Protein AF-A0A7C1P111-F1 (afdb_monomer)

Radius of gyration: 19.38 Å; Cα contacts (8 Å, |Δi|>4): 90; chains: 1; bounding box: 46×33×59 Å

Solvent-accessible surface area (backbone atoms only — not comparable to full-atom values): 9864 Å² total; per-residue (Å²): 128,92,74,82,77,85,83,70,54,71,72,54,52,52,41,37,53,49,29,72,57,46,49,45,49,53,71,52,45,47,59,54,46,32,72,73,55,44,77,60,44,54,59,56,52,53,54,51,48,54,55,49,52,57,51,50,52,56,50,51,54,50,47,69,75,46,85,55,101,69,53,70,24,53,57,42,36,68,76,37,74,92,43,62,67,58,13,50,50,46,38,50,52,51,50,52,49,50,53,54,48,53,51,51,38,29,48,41,49,13,58,50,50,25,69,75,70,68,50,87,53,42,67,60,47,18,51,50,49,51,54,50,54,51,55,48,54,73,73,35,64,69,60,49,53,53,51,46,36,52,52,24,53,52,51,54,52,52,50,52,49,52,53,52,48,60,73,72,46,81,81,70,80,72,97,114

pLDDT: mean 85.66, std 9.76, range [42.03, 97.0]

Structure (mmCIF, N/CA/C/O backbone):
data_AF-A0A7C1P111-F1
#
_entry.id   AF-A0A7C1P111-F1
#
loop_
_atom_site.group_PDB
_atom_site.id
_atom_site.type_symbol
_atom_site.label_atom_id
_atom_site.label_alt_id
_atom_site.label_comp_id
_atom_site.label_asym_id
_atom_site.label_entity_id
_atom_site.label_seq_id
_atom_site.pdbx_PDB_ins_code
_atom_site.Cartn_x
_atom_site.Cartn_y
_atom_site.Cartn_z
_atom_site.occupancy
_atom_site.B_iso_or_equiv
_atom_site.auth_seq_id
_atom_site.auth_comp_id
_atom_site.auth_asym_id
_atom_site.auth_atom_id
_atom_site.pdbx_PDB_model_num
ATOM 1 N N . MET A 1 1 ? -10.380 15.565 28.249 1.00 42.03 1 MET A N 1
ATOM 2 C CA . MET A 1 1 ? -9.575 14.633 27.427 1.00 42.03 1 MET A CA 1
ATOM 3 C C . MET A 1 1 ? -9.092 15.420 26.221 1.00 42.03 1 MET A C 1
ATOM 5 O O . MET A 1 1 ? -9.888 16.218 25.744 1.00 42.03 1 MET A O 1
ATOM 9 N N . PRO A 1 2 ? -7.831 15.305 25.778 1.00 47.84 2 PRO A N 1
ATOM 10 C CA . PRO A 1 2 ? -7.393 16.002 24.572 1.00 47.84 2 PRO A CA 1
ATOM 11 C C . PRO A 1 2 ? -8.247 15.530 23.387 1.00 47.84 2 PRO A C 1
ATOM 13 O O . PRO A 1 2 ? -8.240 14.349 23.047 1.00 47.84 2 PRO A O 1
ATOM 16 N N . GLU A 1 3 ? -9.036 16.434 22.812 1.00 57.81 3 GLU A N 1
ATOM 17 C CA . GLU A 1 3 ? -9.800 16.173 21.593 1.00 57.81 3 GLU A CA 1
ATOM 18 C C . GLU A 1 3 ? -8.853 16.237 20.393 1.00 57.81 3 GLU A C 1
ATOM 20 O O . GLU A 1 3 ? -8.041 17.160 20.276 1.00 57.81 3 GLU A O 1
ATOM 25 N N . LEU A 1 4 ? -8.931 15.245 19.500 1.00 64.25 4 LEU A N 1
ATOM 26 C CA . LEU A 1 4 ? -8.194 15.299 18.242 1.00 64.25 4 LEU A CA 1
ATOM 27 C C . LEU A 1 4 ? -8.711 16.490 17.433 1.00 64.25 4 LEU A C 1
ATOM 29 O O . LEU A 1 4 ? -9.892 16.552 17.087 1.00 64.25 4 LEU A O 1
ATOM 33 N N . LYS A 1 5 ? -7.815 17.417 17.086 1.00 63.59 5 LYS A N 1
ATOM 34 C CA . LYS A 1 5 ? -8.151 18.481 16.141 1.00 63.59 5 LYS A CA 1
ATOM 35 C C . LYS A 1 5 ? -8.489 17.863 14.789 1.00 63.59 5 LYS A C 1
ATOM 37 O O . LYS A 1 5 ? -7.751 17.026 14.266 1.00 63.59 5 LYS A O 1
ATOM 42 N N . ARG A 1 6 ? -9.610 18.294 14.212 1.00 67.44 6 ARG A N 1
ATOM 43 C CA . ARG A 1 6 ? -10.059 17.863 12.886 1.00 67.44 6 ARG A CA 1
ATOM 44 C C . ARG A 1 6 ? -9.241 18.586 11.811 1.00 67.44 6 ARG A C 1
ATOM 46 O O . ARG A 1 6 ? -9.692 19.561 11.226 1.00 67.44 6 ARG A O 1
ATOM 53 N N . GLU A 1 7 ? -8.013 18.125 11.601 1.00 69.19 7 GLU A N 1
ATOM 54 C CA . GLU A 1 7 ? -7.050 18.741 10.674 1.00 69.19 7 GLU A CA 1
ATOM 55 C C . GLU A 1 7 ? -7.212 18.250 9.221 1.00 69.19 7 GLU A C 1
ATOM 57 O O . GLU A 1 7 ? -6.719 18.888 8.296 1.00 69.19 7 GLU A O 1
ATOM 62 N N . LEU A 1 8 ? -7.921 17.133 9.002 1.00 70.94 8 LEU A N 1
ATOM 63 C CA . LEU A 1 8 ? -8.127 16.514 7.688 1.00 70.94 8 LEU A CA 1
ATOM 64 C C . LEU A 1 8 ? -9.600 16.599 7.265 1.00 70.94 8 LEU A C 1
ATOM 66 O O . LEU A 1 8 ? -10.488 16.072 7.936 1.00 70.94 8 LEU A O 1
ATOM 70 N N . GLY A 1 9 ? -9.860 17.274 6.143 1.00 82.25 9 GLY A N 1
ATOM 71 C CA . GLY A 1 9 ? -11.172 17.293 5.490 1.00 82.25 9 GLY A CA 1
ATOM 72 C C . GLY A 1 9 ? -11.422 16.044 4.636 1.00 82.25 9 GLY A C 1
ATOM 73 O O . GLY A 1 9 ? -10.493 15.296 4.337 1.00 82.25 9 GLY A O 1
ATOM 74 N N . LEU A 1 10 ? -12.669 15.852 4.187 1.00 84.81 10 LEU A N 1
ATOM 75 C CA . LEU A 1 10 ? -13.073 14.695 3.373 1.00 84.81 10 LEU A CA 1
ATOM 76 C C . LEU A 1 10 ? -12.201 14.527 2.121 1.00 84.81 10 LEU A C 1
ATOM 78 O O . LEU A 1 10 ? -11.678 13.446 1.897 1.00 84.81 10 LEU A O 1
ATOM 82 N N . GLY A 1 11 ? -11.989 15.604 1.357 1.00 82.50 11 GLY A N 1
ATOM 83 C CA . GLY A 1 11 ? -11.187 15.558 0.129 1.00 82.50 11 GLY A CA 1
ATOM 84 C C . GLY A 1 11 ? -9.735 15.123 0.362 1.00 82.50 11 GLY A C 1
ATOM 85 O O . GLY A 1 11 ? -9.193 14.330 -0.405 1.00 82.50 11 GLY A O 1
ATOM 86 N N . TYR A 1 12 ? -9.120 15.585 1.456 1.00 79.00 12 TYR A N 1
ATOM 87 C CA . TYR A 1 12 ? -7.774 15.153 1.841 1.00 79.00 12 TYR A CA 1
ATOM 88 C C . TYR A 1 12 ? -7.752 13.678 2.236 1.00 79.00 12 TYR A C 1
ATOM 90 O O . TYR A 1 12 ? -6.869 12.950 1.799 1.00 79.00 12 TYR A O 1
ATOM 98 N N . ALA A 1 13 ? -8.733 13.227 3.020 1.00 81.12 13 ALA A N 1
ATOM 99 C CA . ALA A 1 13 ? -8.832 11.832 3.431 1.00 81.12 13 ALA A CA 1
ATOM 100 C C . ALA A 1 13 ? -9.065 10.892 2.236 1.00 81.12 13 ALA A C 1
ATOM 102 O O . ALA A 1 13 ? -8.452 9.828 2.167 1.00 81.12 13 ALA A O 1
ATOM 103 N N . THR A 1 14 ? -9.895 11.293 1.267 1.00 86.44 14 THR A N 1
ATOM 104 C CA . THR A 1 14 ? -10.140 10.503 0.053 1.00 86.44 14 THR A CA 1
ATOM 105 C C . THR A 1 14 ? -8.914 10.446 -0.843 1.00 86.44 14 THR A C 1
ATOM 107 O O . THR A 1 14 ? -8.555 9.362 -1.289 1.00 86.44 14 THR A O 1
ATOM 110 N N . LEU A 1 15 ? -8.239 11.580 -1.075 1.00 83.25 15 LEU A N 1
ATOM 111 C CA . LEU A 1 15 ? -6.998 11.600 -1.855 1.00 83.25 15 LEU A CA 1
ATOM 112 C C . LEU A 1 15 ? -5.940 10.737 -1.175 1.00 83.25 15 LEU A C 1
ATOM 114 O O . LEU A 1 15 ? -5.398 9.839 -1.798 1.00 83.25 15 LEU A O 1
ATOM 118 N N . PHE A 1 16 ? -5.727 10.917 0.123 1.00 81.31 16 PHE A N 1
ATOM 119 C CA . PHE A 1 16 ? -4.796 10.089 0.881 1.00 81.31 16 PHE A CA 1
ATOM 120 C C . PHE A 1 16 ? -5.093 8.584 0.750 1.00 81.31 16 PHE A C 1
ATOM 122 O O . PHE A 1 16 ? -4.184 7.793 0.503 1.00 81.31 16 PHE A O 1
ATOM 129 N N . GLY A 1 17 ? -6.366 8.186 0.850 1.00 84.44 17 GLY A N 1
ATOM 130 C CA . GLY A 1 17 ? -6.785 6.797 0.648 1.00 84.44 17 GLY A CA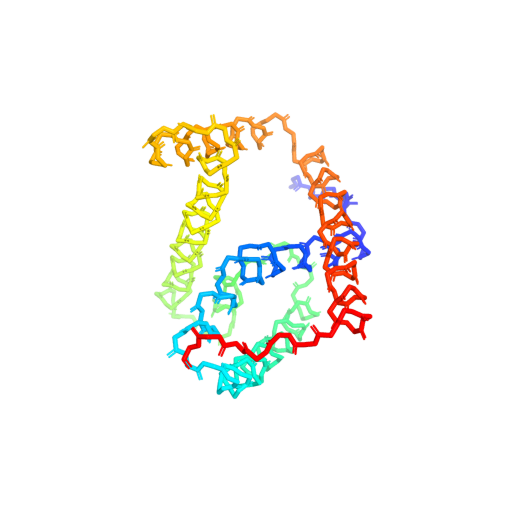 1
ATOM 131 C C . GLY A 1 17 ? -6.502 6.272 -0.764 1.00 84.44 17 GLY A C 1
ATOM 132 O O . GLY A 1 17 ? -6.041 5.143 -0.911 1.00 84.44 17 GLY A O 1
ATOM 133 N N . VAL A 1 18 ? -6.723 7.090 -1.797 1.00 87.94 18 VAL A N 1
ATOM 134 C CA . VAL A 1 18 ? -6.416 6.730 -3.191 1.00 87.94 18 VAL A CA 1
ATOM 135 C C . VAL A 1 18 ? -4.913 6.514 -3.384 1.00 87.94 18 VAL A C 1
ATOM 137 O O . VAL A 1 18 ? -4.530 5.498 -3.960 1.00 87.94 18 VAL A O 1
ATOM 140 N N . GLY A 1 19 ? -4.060 7.396 -2.857 1.00 84.81 19 GLY A N 1
ATOM 141 C CA . GLY A 1 19 ? -2.601 7.261 -2.978 1.00 84.81 19 GLY A CA 1
ATOM 142 C C . GLY A 1 19 ? -2.064 5.995 -2.322 1.00 84.81 19 GLY A C 1
ATOM 143 O O . GLY A 1 19 ? -1.259 5.276 -2.911 1.00 84.81 19 GLY A O 1
ATOM 144 N N . LEU A 1 20 ? -2.594 5.643 -1.144 1.00 81.62 20 LEU A N 1
ATOM 145 C CA . LEU A 1 20 ? -2.247 4.390 -0.466 1.00 81.62 20 LEU A CA 1
ATOM 146 C C . LEU A 1 20 ? -2.533 3.145 -1.323 1.00 81.62 20 LEU A C 1
ATOM 148 O O . LEU A 1 20 ? -1.788 2.168 -1.238 1.00 81.62 20 LEU A O 1
ATOM 152 N N . ILE A 1 21 ? -3.594 3.168 -2.136 1.00 86.81 21 ILE A N 1
ATOM 153 C CA . ILE A 1 21 ? -3.975 2.050 -3.011 1.00 86.81 21 ILE A CA 1
ATOM 154 C C . ILE A 1 21 ? -3.165 2.069 -4.314 1.00 86.81 21 ILE A C 1
ATOM 156 O O . ILE A 1 21 ? -2.718 1.015 -4.772 1.00 86.81 21 ILE A O 1
ATOM 160 N N . LEU A 1 22 ? -2.969 3.248 -4.913 1.00 85.94 22 LEU A N 1
ATOM 161 C CA . LEU A 1 22 ? -2.288 3.386 -6.200 1.00 85.94 22 LEU A CA 1
ATOM 162 C C . LEU A 1 22 ? -0.806 3.019 -6.122 1.00 85.94 22 LEU A C 1
ATOM 164 O O . LEU A 1 22 ? -0.348 2.285 -6.997 1.00 85.94 22 LEU A O 1
ATOM 168 N N . GLY A 1 23 ? -0.094 3.480 -5.086 1.00 79.50 23 GLY A N 1
ATOM 169 C CA . GLY A 1 23 ? 1.369 3.467 -4.975 1.00 79.50 23 GLY A CA 1
ATOM 170 C C . GLY A 1 23 ? 2.061 2.167 -5.412 1.00 79.50 23 GLY A C 1
ATOM 171 O O . GLY A 1 23 ? 2.320 1.931 -6.590 1.00 79.50 23 GLY A O 1
ATOM 172 N N . ALA A 1 24 ? 2.431 1.296 -4.472 1.00 75.31 24 ALA A N 1
ATOM 173 C CA . ALA A 1 24 ? 3.159 0.074 -4.836 1.00 75.31 24 ALA A CA 1
ATOM 174 C C . ALA A 1 24 ? 2.306 -0.901 -5.674 1.00 75.31 24 ALA A C 1
ATOM 176 O O . ALA A 1 24 ? 2.845 -1.631 -6.504 1.00 75.31 24 ALA A O 1
ATOM 177 N N . GLY A 1 25 ? 0.984 -0.909 -5.480 1.00 80.94 25 GLY A N 1
ATOM 178 C CA . GLY A 1 25 ? 0.079 -1.846 -6.145 1.00 80.94 25 GLY A CA 1
ATOM 179 C C . GLY A 1 25 ? 0.097 -1.711 -7.666 1.00 80.94 25 GLY A C 1
ATOM 180 O O . GLY A 1 25 ? 0.455 -2.656 -8.370 1.00 80.94 25 GLY A O 1
ATOM 181 N N . VAL A 1 26 ? -0.249 -0.533 -8.185 1.00 87.19 26 VAL A N 1
ATOM 182 C CA . VAL A 1 26 ? -0.368 -0.327 -9.635 1.00 87.19 26 VAL A CA 1
ATOM 183 C C . VAL A 1 26 ? 1.007 -0.264 -10.288 1.00 87.19 26 VAL A C 1
ATOM 185 O O . VAL A 1 26 ? 1.245 -0.947 -11.283 1.00 87.19 26 VAL A O 1
ATOM 188 N N . TYR A 1 27 ? 1.933 0.501 -9.710 1.00 85.50 27 TYR A N 1
ATOM 189 C CA . TYR A 1 27 ? 3.229 0.730 -10.342 1.00 85.50 27 TYR A CA 1
ATOM 190 C C . TYR A 1 27 ? 4.127 -0.510 -10.309 1.00 85.50 27 TYR A C 1
ATOM 192 O O . TYR A 1 27 ? 4.724 -0.852 -11.327 1.00 85.50 27 TYR A O 1
ATOM 200 N N . VAL A 1 28 ? 4.198 -1.230 -9.183 1.00 85.56 28 VAL A N 1
ATOM 201 C CA . VAL A 1 28 ? 5.152 -2.342 -9.023 1.00 85.56 28 VAL A CA 1
ATOM 202 C C . VAL A 1 28 ? 4.532 -3.692 -9.380 1.00 85.56 28 VAL A C 1
ATOM 204 O O . VAL A 1 28 ? 5.190 -4.503 -10.037 1.00 85.56 28 VAL A O 1
ATOM 207 N N . LEU A 1 29 ? 3.307 -3.978 -8.922 1.00 86.19 29 LEU A N 1
ATOM 208 C CA . LEU A 1 29 ? 2.752 -5.335 -8.990 1.00 86.19 29 LEU A CA 1
ATOM 209 C C . LEU A 1 29 ? 2.040 -5.625 -10.312 1.00 86.19 29 LEU A C 1
ATOM 211 O O . LEU A 1 29 ? 2.255 -6.707 -10.857 1.00 86.19 29 LEU A O 1
ATOM 215 N N . ILE A 1 30 ? 1.236 -4.697 -10.848 1.00 88.69 30 ILE A N 1
ATOM 216 C CA . ILE A 1 30 ? 0.422 -4.975 -12.048 1.00 88.69 30 ILE A CA 1
ATOM 217 C C . ILE A 1 30 ? 1.298 -5.356 -13.242 1.00 88.69 30 ILE A C 1
ATOM 219 O O . ILE A 1 30 ? 1.044 -6.376 -13.876 1.00 88.69 30 ILE A O 1
ATOM 223 N N . GLY A 1 31 ? 2.372 -4.606 -13.508 1.00 85.50 31 GLY A N 1
ATOM 224 C CA . GLY A 1 31 ? 3.278 -4.916 -14.619 1.00 85.50 31 GLY A CA 1
ATOM 225 C C . GLY A 1 31 ? 3.969 -6.278 -14.474 1.00 85.50 31 GLY A C 1
ATOM 226 O O . GLY A 1 31 ? 4.102 -7.012 -15.450 1.00 85.50 31 GLY A O 1
ATOM 227 N N . ARG A 1 32 ? 4.368 -6.659 -13.251 1.00 86.69 32 ARG A N 1
ATOM 228 C CA . ARG A 1 32 ? 4.983 -7.975 -12.996 1.00 86.69 32 ARG A CA 1
ATOM 229 C C . ARG A 1 32 ? 3.976 -9.109 -13.154 1.00 86.69 32 ARG A C 1
ATOM 231 O O . ARG A 1 32 ? 4.312 -10.118 -13.759 1.00 86.69 32 ARG A O 1
ATOM 238 N N . ALA A 1 33 ? 2.758 -8.934 -12.645 1.00 88.69 33 ALA A N 1
ATOM 239 C CA . ALA A 1 33 ? 1.689 -9.911 -12.808 1.00 88.69 33 ALA A CA 1
ATOM 240 C C . ALA A 1 33 ? 1.317 -10.085 -14.289 1.00 88.69 33 ALA A C 1
ATOM 242 O O . ALA A 1 33 ? 1.162 -11.214 -14.751 1.00 88.69 33 ALA A O 1
ATOM 243 N N . ALA A 1 34 ? 1.237 -8.983 -15.045 1.00 88.94 34 ALA A N 1
ATOM 244 C CA . ALA A 1 34 ? 0.917 -9.012 -16.471 1.00 88.94 34 ALA A CA 1
ATOM 245 C C . ALA A 1 34 ? 2.010 -9.725 -17.273 1.00 88.94 34 ALA A C 1
ATOM 247 O O . ALA A 1 34 ? 1.701 -10.505 -18.161 1.00 88.94 34 ALA A O 1
ATOM 248 N N . GLY A 1 35 ? 3.283 -9.556 -16.905 1.00 87.38 35 GLY A N 1
ATOM 249 C CA . GLY A 1 35 ? 4.374 -10.327 -17.507 1.00 87.38 35 GLY A CA 1
ATOM 250 C C . GLY A 1 35 ? 4.335 -11.832 -17.202 1.00 87.38 35 GLY A C 1
ATOM 251 O O . GLY A 1 35 ? 4.967 -12.600 -17.913 1.00 87.38 35 GLY A O 1
ATOM 252 N N . MET A 1 36 ? 3.622 -12.267 -16.155 1.00 89.19 36 MET A N 1
ATOM 253 C CA . MET A 1 36 ? 3.514 -13.687 -15.789 1.00 89.19 36 MET A CA 1
ATOM 254 C C . MET A 1 36 ? 2.298 -14.384 -16.403 1.00 89.19 36 MET A C 1
ATOM 256 O O . MET A 1 36 ? 2.371 -15.575 -16.691 1.00 89.19 36 MET A O 1
ATOM 260 N N . VAL A 1 37 ? 1.165 -13.685 -16.528 1.00 89.50 37 VAL A N 1
ATOM 261 C CA . VAL A 1 37 ? -0.130 -14.296 -16.901 1.00 89.50 37 VAL A CA 1
ATOM 262 C C . VAL A 1 37 ? -0.840 -13.537 -18.036 1.00 89.50 37 VAL A C 1
ATOM 264 O O . VAL A 1 37 ? -1.974 -13.860 -18.388 1.00 89.50 37 VAL A O 1
ATOM 267 N N . GLY A 1 38 ? -0.199 -12.516 -18.608 1.00 88.31 38 GLY A N 1
ATOM 268 C CA . GLY A 1 38 ? -0.764 -11.679 -19.665 1.00 88.31 38 GLY A CA 1
ATOM 269 C C . GLY A 1 38 ? -2.058 -10.986 -19.233 1.00 88.31 38 GLY A C 1
ATOM 270 O O . GLY A 1 38 ? -2.201 -10.513 -18.101 1.00 88.31 38 GLY A O 1
ATOM 271 N N . ASP A 1 39 ? -3.035 -10.978 -20.135 1.00 88.12 39 ASP A N 1
ATOM 272 C CA . ASP A 1 39 ? -4.327 -10.311 -19.942 1.00 88.12 39 ASP A CA 1
ATOM 273 C C . ASP A 1 39 ? -5.201 -10.948 -18.848 1.00 88.12 39 ASP A C 1
ATOM 275 O O . ASP A 1 39 ? -6.122 -10.310 -18.331 1.00 88.12 39 ASP A O 1
ATOM 279 N N . ALA A 1 40 ? -4.901 -12.181 -18.422 1.00 90.62 40 ALA A N 1
ATOM 280 C CA . ALA A 1 40 ? -5.659 -12.856 -17.368 1.00 90.62 40 ALA A CA 1
ATOM 281 C C . ALA A 1 40 ? -5.558 -12.147 -16.001 1.00 90.62 40 ALA A C 1
ATOM 283 O O . ALA A 1 40 ? -6.390 -12.377 -15.120 1.00 90.62 40 ALA A O 1
ATOM 284 N N . VAL A 1 41 ? -4.592 -11.237 -15.822 1.00 91.81 41 VAL A N 1
ATOM 285 C CA . VAL A 1 41 ? -4.471 -10.393 -14.621 1.00 91.81 41 VAL A CA 1
ATOM 286 C C . VAL A 1 41 ? -5.748 -9.608 -14.333 1.00 91.81 41 VAL A C 1
ATOM 288 O O . VAL A 1 41 ? -6.107 -9.442 -13.165 1.00 91.81 41 VAL A O 1
ATOM 291 N N . TRP A 1 42 ? -6.483 -9.187 -15.365 1.00 91.12 42 TRP A N 1
ATOM 292 C CA . TRP A 1 42 ? -7.725 -8.434 -15.190 1.00 91.12 42 TRP A CA 1
ATOM 293 C C . TRP A 1 42 ? -8.802 -9.219 -14.441 1.00 91.12 42 TRP A C 1
ATOM 295 O O . TRP A 1 42 ? -9.557 -8.622 -13.675 1.00 91.12 42 TRP A O 1
ATOM 305 N N . ALA A 1 43 ? -8.832 -10.549 -14.568 1.00 93.62 43 ALA A N 1
ATOM 306 C CA . ALA A 1 43 ? -9.743 -11.383 -13.787 1.00 93.62 43 ALA A CA 1
ATOM 307 C C . ALA A 1 43 ? -9.419 -11.308 -12.285 1.00 93.62 43 ALA A C 1
ATOM 309 O O . ALA A 1 43 ? -10.320 -11.148 -11.459 1.00 93.62 43 ALA A O 1
ATOM 310 N N . SER A 1 44 ? -8.130 -11.341 -11.925 1.00 92.31 44 SER A N 1
ATOM 311 C CA . SER A 1 44 ? -7.694 -11.180 -10.533 1.00 92.31 44 SER A CA 1
ATOM 312 C C . SER A 1 44 ? -7.979 -9.776 -10.001 1.00 92.31 44 SER A C 1
ATOM 314 O O . SER A 1 44 ? -8.339 -9.644 -8.832 1.00 92.31 44 SER A O 1
ATOM 316 N N . VAL A 1 45 ? -7.818 -8.739 -10.830 1.00 91.62 45 VAL A N 1
ATOM 317 C CA . VAL A 1 45 ? -8.115 -7.344 -10.460 1.00 91.62 45 VAL A CA 1
ATOM 318 C C . VAL A 1 45 ? -9.616 -7.143 -10.242 1.00 91.62 45 VAL A C 1
ATOM 320 O O . VAL A 1 45 ? -10.017 -6.518 -9.264 1.00 91.62 45 VAL A O 1
ATOM 323 N N . ALA A 1 46 ? -10.463 -7.705 -11.106 1.00 95.12 46 ALA A N 1
ATOM 324 C CA . ALA A 1 46 ? -11.913 -7.627 -10.948 1.00 95.12 46 ALA A CA 1
ATOM 325 C C . ALA A 1 46 ? -12.378 -8.335 -9.665 1.00 95.12 46 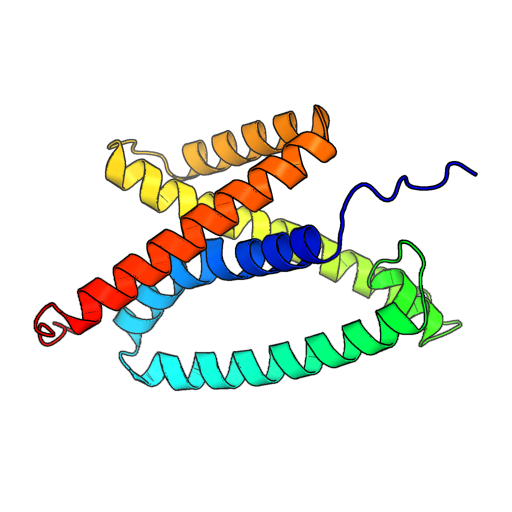ALA A C 1
ATOM 327 O O . ALA A 1 46 ? -13.171 -7.788 -8.896 1.00 95.12 46 ALA A O 1
ATOM 328 N N . PHE A 1 47 ? -11.842 -9.530 -9.399 1.00 95.69 47 PHE A N 1
ATOM 329 C CA . PHE A 1 47 ? -12.176 -10.291 -8.199 1.00 95.69 47 PHE A CA 1
ATOM 330 C C . PHE A 1 47 ? -11.700 -9.599 -6.913 1.00 95.69 47 PHE A C 1
ATOM 332 O O . PHE A 1 47 ? -12.465 -9.488 -5.953 1.00 95.69 47 PHE A O 1
ATOM 339 N N . SER A 1 48 ? -10.471 -9.072 -6.891 1.00 93.50 48 SER A N 1
ATOM 340 C CA . SER A 1 48 ? -9.970 -8.316 -5.737 1.00 93.50 48 SER A CA 1
ATOM 341 C C . SER A 1 48 ? -10.751 -7.016 -5.525 1.00 93.50 48 SER A C 1
ATOM 343 O O . SER A 1 48 ? -11.050 -6.668 -4.383 1.00 93.50 48 SER A O 1
ATOM 345 N N . GLY A 1 49 ? -11.166 -6.350 -6.608 1.00 94.06 49 GLY A N 1
ATOM 346 C CA . GLY A 1 49 ? -12.038 -5.179 -6.572 1.00 94.06 49 GLY A CA 1
ATOM 347 C C . GLY A 1 49 ? -13.386 -5.464 -5.910 1.00 94.06 49 GLY A C 1
ATOM 348 O O . GLY A 1 49 ? -13.823 -4.691 -5.060 1.00 94.06 49 GLY A O 1
ATOM 349 N N . LEU A 1 50 ? -14.015 -6.604 -6.213 1.00 97.00 50 LEU A N 1
ATOM 350 C CA . LEU A 1 50 ? -15.279 -7.005 -5.586 1.00 97.00 50 LEU A CA 1
ATOM 351 C C . LEU A 1 50 ? -15.140 -7.183 -4.064 1.00 97.00 50 LEU A C 1
ATOM 353 O O . LEU A 1 50 ? -15.976 -6.701 -3.292 1.00 97.00 50 LEU A O 1
ATOM 357 N N . ILE A 1 51 ? -14.064 -7.842 -3.625 1.00 96.88 51 ILE A N 1
ATOM 358 C CA . ILE A 1 51 ? -13.758 -8.030 -2.199 1.00 96.88 51 ILE A CA 1
ATOM 359 C C . ILE A 1 51 ? -13.489 -6.675 -1.530 1.00 96.88 51 ILE A C 1
ATOM 361 O O . ILE A 1 51 ? -13.999 -6.407 -0.437 1.00 96.88 51 ILE A O 1
ATOM 365 N N . ALA A 1 52 ? -12.722 -5.805 -2.190 1.00 94.44 52 ALA A N 1
ATOM 366 C CA . ALA A 1 52 ? -12.381 -4.481 -1.683 1.00 94.44 52 ALA A CA 1
ATOM 367 C C . ALA A 1 52 ? -13.619 -3.587 -1.525 1.00 94.44 52 ALA A C 1
ATOM 369 O O . ALA A 1 52 ? -13.780 -2.967 -0.478 1.00 94.44 52 ALA A O 1
ATOM 370 N N . VAL A 1 53 ? -14.523 -3.565 -2.509 1.00 95.62 53 VAL A N 1
ATOM 371 C CA . VAL A 1 53 ? -15.779 -2.796 -2.450 1.00 95.62 53 VAL A CA 1
ATOM 372 C C . VAL A 1 53 ? -16.681 -3.301 -1.327 1.00 95.62 53 VAL A C 1
ATOM 374 O O . VAL A 1 53 ? -17.193 -2.501 -0.546 1.00 95.62 53 VAL A O 1
ATOM 377 N N . SER A 1 54 ? -16.824 -4.621 -1.193 1.00 96.38 54 SER A N 1
ATOM 378 C CA . SER A 1 54 ? -17.608 -5.223 -0.104 1.00 96.38 54 SER A CA 1
ATOM 379 C C . SER A 1 54 ? -17.053 -4.815 1.265 1.00 96.38 54 SER A C 1
ATOM 381 O O . SER A 1 54 ? -17.798 -4.402 2.151 1.00 96.38 54 SER A O 1
ATOM 383 N N . THR A 1 55 ? -15.725 -4.841 1.406 1.00 93.31 55 THR A N 1
ATOM 384 C CA . THR A 1 55 ? -15.025 -4.403 2.621 1.00 93.31 55 THR A CA 1
ATOM 385 C C . THR A 1 55 ? -15.230 -2.905 2.871 1.00 93.31 55 THR A C 1
ATOM 387 O O . THR A 1 55 ? -15.537 -2.503 3.992 1.00 93.31 55 THR A O 1
ATOM 390 N N . ALA A 1 56 ? -15.114 -2.072 1.834 1.00 92.62 56 ALA A N 1
ATOM 391 C CA . ALA A 1 56 ? -15.282 -0.625 1.926 1.00 92.62 56 ALA A CA 1
ATOM 392 C C . ALA A 1 56 ? -16.686 -0.234 2.407 1.00 92.62 56 ALA A C 1
ATOM 394 O O . ALA A 1 56 ? -16.799 0.635 3.270 1.00 92.62 56 ALA A O 1
ATOM 395 N N . PHE A 1 57 ? -17.740 -0.899 1.921 1.00 95.12 57 PHE A N 1
ATOM 396 C CA . PHE A 1 57 ? -19.104 -0.658 2.400 1.00 95.12 57 PHE A CA 1
ATOM 397 C C . PHE A 1 57 ? -19.284 -1.041 3.870 1.00 95.12 57 PHE A C 1
ATOM 399 O O . PHE A 1 57 ? -19.823 -0.240 4.633 1.00 95.12 57 PHE A O 1
ATOM 406 N N . SER A 1 58 ? -18.757 -2.191 4.307 1.00 92.38 58 SER A N 1
ATOM 407 C CA . SER A 1 58 ? -18.800 -2.568 5.728 1.00 92.38 58 SER A CA 1
ATOM 408 C C . SER A 1 58 ? -18.094 -1.541 6.621 1.00 92.38 58 SER A C 1
ATOM 410 O O . SER A 1 58 ? -18.610 -1.173 7.676 1.00 92.38 58 SER A O 1
ATOM 412 N N . PHE A 1 59 ? -16.930 -1.032 6.200 1.00 89.50 59 PHE A N 1
ATOM 413 C CA . PHE A 1 59 ? -16.231 0.023 6.938 1.00 89.50 59 PHE A CA 1
ATOM 414 C C . PHE A 1 59 ? -16.963 1.369 6.893 1.00 89.50 59 PHE A C 1
ATOM 416 O O . PHE A 1 59 ? -16.923 2.095 7.884 1.00 89.50 59 PHE A O 1
ATOM 423 N N . ALA A 1 60 ? -17.640 1.705 5.792 1.00 90.50 60 ALA A N 1
ATOM 424 C CA . ALA A 1 60 ? -18.416 2.937 5.676 1.00 90.50 60 ALA A CA 1
ATOM 425 C C . ALA A 1 60 ? -19.604 2.960 6.653 1.00 90.50 60 ALA A C 1
ATOM 427 O O . ALA A 1 60 ? -19.806 3.962 7.340 1.00 90.50 60 ALA A O 1
ATOM 428 N N . GLU A 1 61 ? -20.341 1.852 6.777 1.00 91.62 61 GLU A N 1
ATOM 429 C CA . GLU A 1 61 ? -21.429 1.720 7.758 1.00 91.62 61 GLU A CA 1
ATOM 430 C C . GLU A 1 61 ? -20.905 1.818 9.197 1.00 91.62 61 GLU A C 1
ATOM 432 O O . GLU A 1 61 ? -21.419 2.603 9.997 1.00 91.62 61 GLU A O 1
ATOM 437 N N . LEU A 1 62 ? -19.823 1.096 9.514 1.00 89.00 62 LEU A N 1
ATOM 438 C CA . LEU A 1 62 ? -19.188 1.135 10.837 1.00 89.00 62 LEU A CA 1
ATOM 439 C C . LEU A 1 62 ? -18.664 2.533 11.192 1.00 89.00 62 LEU A C 1
ATOM 441 O O . LEU A 1 62 ? -18.831 2.984 12.326 1.00 89.00 62 LEU A O 1
ATOM 445 N N . ALA A 1 63 ? -18.055 3.240 10.239 1.00 86.00 63 ALA A N 1
ATOM 446 C CA . ALA A 1 63 ? -17.578 4.606 10.443 1.00 86.00 63 ALA A CA 1
ATOM 447 C C . ALA A 1 63 ? -18.733 5.593 10.683 1.00 86.00 63 ALA A C 1
ATOM 449 O O . ALA A 1 63 ? -18.581 6.521 11.478 1.00 86.00 63 ALA A O 1
ATOM 450 N N . GLY A 1 64 ? -19.889 5.373 10.046 1.00 85.81 64 GLY A N 1
ATOM 451 C CA . GLY A 1 64 ? -21.113 6.137 10.298 1.00 85.81 64 GLY A CA 1
ATOM 452 C C . GLY A 1 64 ? -21.723 5.862 11.677 1.00 85.81 64 GLY A C 1
ATOM 453 O O . GLY A 1 64 ? -22.192 6.790 12.334 1.00 85.81 64 GLY A O 1
ATOM 454 N N . MET A 1 65 ? -21.677 4.610 12.144 1.00 88.44 65 MET A N 1
ATOM 455 C CA . MET A 1 65 ? -22.180 4.213 13.467 1.00 88.44 65 MET A CA 1
ATOM 456 C C . MET A 1 65 ? -21.280 4.670 14.623 1.00 88.44 65 MET A C 1
ATOM 458 O O . MET A 1 65 ? -21.774 4.984 15.706 1.00 88.44 65 MET A O 1
ATOM 462 N N . PHE A 1 66 ? -19.963 4.711 14.410 1.00 84.81 66 PHE A N 1
ATOM 463 C CA . PHE A 1 66 ? -18.969 4.995 15.446 1.00 84.81 66 PHE A CA 1
ATOM 464 C C . PHE A 1 66 ? -18.115 6.225 15.078 1.00 84.81 66 PHE A C 1
ATOM 466 O O . PHE A 1 66 ? -16.956 6.067 14.680 1.00 84.81 66 PHE A O 1
ATOM 473 N N . PRO A 1 67 ? -18.637 7.459 15.256 1.00 73.50 67 PRO A N 1
ATOM 474 C CA . PRO A 1 67 ? -18.042 8.707 14.759 1.00 73.50 67 PRO A CA 1
ATOM 475 C C . PRO A 1 67 ? -16.904 9.245 15.649 1.00 73.50 67 PRO A C 1
ATOM 477 O O . PRO A 1 67 ? -16.752 10.451 15.844 1.00 73.50 67 PRO A O 1
ATOM 480 N N . TYR A 1 68 ? -16.097 8.352 16.214 1.00 72.69 68 TYR A N 1
ATOM 481 C CA . TYR A 1 68 ? -14.925 8.684 17.021 1.00 72.69 68 TYR A CA 1
ATOM 482 C C . TYR A 1 68 ? -13.683 8.063 16.388 1.00 72.69 68 TYR A C 1
ATOM 484 O O . TYR A 1 68 ? -13.787 7.084 15.653 1.00 72.69 68 TYR A O 1
ATOM 492 N N . ALA A 1 69 ? -12.497 8.596 16.701 1.00 69.31 69 ALA A N 1
ATOM 493 C CA . ALA A 1 69 ? -11.232 8.001 16.274 1.00 69.31 69 ALA A CA 1
ATOM 494 C C . ALA A 1 69 ? -11.142 6.551 16.788 1.00 69.31 69 ALA A C 1
ATOM 496 O O . ALA A 1 69 ? -10.885 6.293 17.966 1.00 69.31 69 ALA A O 1
ATOM 497 N N . SER A 1 70 ? -11.429 5.609 15.896 1.00 68.94 70 SER A N 1
ATOM 498 C CA . SER A 1 70 ? -11.646 4.202 16.196 1.00 68.94 70 SER A CA 1
ATOM 499 C C . SER A 1 70 ? -10.923 3.375 15.143 1.00 68.94 70 SER A C 1
ATOM 501 O O . SER A 1 70 ? -11.027 3.651 13.952 1.00 68.94 70 SER A O 1
ATOM 503 N N . SER A 1 71 ? -10.158 2.380 15.581 1.00 76.69 71 SER A N 1
ATOM 504 C CA . SER A 1 71 ? -9.495 1.424 14.693 1.00 76.69 71 SER A CA 1
ATOM 505 C C . SER A 1 71 ? -10.309 0.134 14.583 1.00 76.69 71 SER A C 1
ATOM 507 O O . SER A 1 71 ? -11.206 -0.117 15.392 1.00 76.69 71 SER A O 1
ATOM 509 N N . THR A 1 72 ? -9.956 -0.731 13.628 1.00 83.62 72 THR A N 1
ATOM 510 C CA . THR A 1 72 ? -10.594 -2.042 13.401 1.00 83.62 72 THR A CA 1
ATOM 511 C C . THR A 1 72 ? -10.736 -2.874 14.679 1.00 83.62 72 THR A C 1
ATOM 513 O O . THR A 1 72 ? -11.746 -3.545 14.865 1.00 83.62 72 THR A O 1
ATOM 516 N N . HIS A 1 73 ?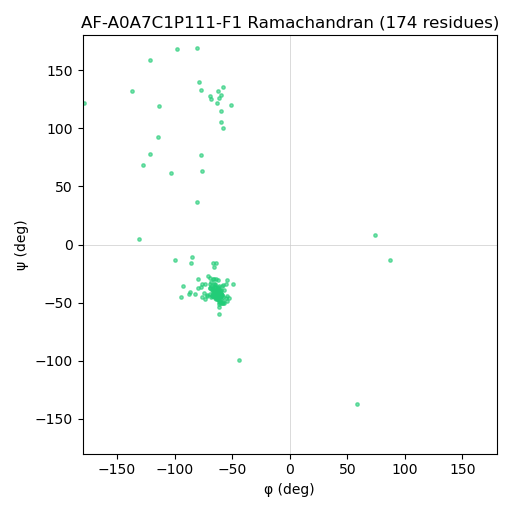 -9.781 -2.772 15.611 1.00 84.75 73 HIS A N 1
ATOM 517 C CA . HIS A 1 73 ? -9.874 -3.398 16.935 1.00 84.75 73 HIS A CA 1
ATOM 518 C C . HIS A 1 73 ? -11.175 -3.027 17.663 1.00 84.75 73 HIS A C 1
ATOM 520 O O . HIS A 1 73 ? -11.845 -3.884 18.233 1.00 84.75 73 HIS A O 1
ATOM 526 N N . ARG A 1 74 ? -11.537 -1.741 17.667 1.00 84.94 74 ARG A N 1
ATOM 527 C CA . ARG A 1 74 ? -12.698 -1.234 18.400 1.00 84.94 74 ARG A CA 1
ATOM 528 C C . ARG A 1 74 ? -14.011 -1.571 17.694 1.00 84.94 74 ARG A C 1
ATOM 530 O O . ARG A 1 74 ? -14.961 -1.910 18.386 1.00 84.94 74 ARG A O 1
ATOM 537 N N . TYR A 1 75 ? -14.038 -1.606 16.360 1.00 88.00 75 TYR A N 1
ATOM 538 C CA . TYR A 1 75 ? -15.195 -2.135 15.623 1.00 88.00 75 TYR A CA 1
ATOM 539 C C . TYR A 1 75 ? -15.458 -3.608 15.955 1.00 88.00 75 TYR A C 1
ATOM 541 O O . TYR A 1 75 ? -16.594 -3.986 16.222 1.00 88.00 75 TYR A O 1
ATOM 549 N N . VAL A 1 76 ? -14.408 -4.432 16.031 1.00 88.75 76 VAL A N 1
ATOM 550 C CA . VAL A 1 76 ? -14.543 -5.850 16.404 1.00 88.75 76 VAL A CA 1
ATOM 551 C C . VAL A 1 76 ? -14.933 -6.016 17.875 1.00 88.75 76 VAL A C 1
ATOM 553 O O . VAL A 1 76 ? -15.731 -6.893 18.198 1.00 88.75 76 VAL A O 1
ATOM 556 N N . ALA A 1 77 ? -14.406 -5.176 18.771 1.00 88.12 77 ALA A N 1
ATOM 557 C CA . ALA A 1 77 ? -14.772 -5.205 20.186 1.00 88.12 77 ALA A CA 1
ATOM 558 C C . ALA A 1 77 ? -16.262 -4.905 20.408 1.00 88.12 77 ALA A C 1
ATOM 560 O O . ALA A 1 77 ? -16.890 -5.559 21.240 1.00 88.12 77 ALA A O 1
ATOM 561 N N . GLU A 1 78 ? -16.809 -3.950 19.655 1.00 87.38 78 GLU A N 1
ATOM 562 C CA . GLU A 1 78 ? -18.212 -3.548 19.756 1.00 87.38 78 GLU A CA 1
ATOM 563 C C . GLU A 1 78 ? -19.153 -4.549 19.075 1.00 87.38 78 GLU A C 1
ATOM 565 O O . GLU A 1 78 ? -20.222 -4.848 19.597 1.00 87.38 78 GLU A O 1
ATOM 570 N N . ALA A 1 79 ? -18.738 -5.134 17.946 1.00 86.94 79 ALA A N 1
ATOM 571 C CA . ALA A 1 79 ? -19.512 -6.166 17.257 1.00 86.94 79 ALA A CA 1
ATOM 572 C C . ALA A 1 79 ? -19.573 -7.496 18.037 1.00 86.94 79 ALA A C 1
ATOM 574 O O . ALA A 1 79 ? -20.546 -8.239 17.919 1.00 86.94 79 ALA A O 1
ATOM 575 N N . PHE A 1 80 ? -18.547 -7.808 18.840 1.00 87.88 80 PHE A N 1
ATOM 576 C CA . PHE A 1 80 ? -18.449 -9.056 19.607 1.00 87.88 80 PHE A CA 1
ATOM 577 C C . PHE A 1 80 ? -18.173 -8.802 21.099 1.00 87.88 80 PHE A C 1
ATOM 579 O O . PHE A 1 80 ? -17.097 -9.159 21.609 1.00 87.88 80 PHE A O 1
ATOM 586 N N . PRO A 1 81 ? -19.140 -8.227 21.835 1.00 86.50 81 PRO A N 1
ATOM 587 C CA . PRO A 1 81 ? -18.970 -7.933 23.250 1.00 86.50 81 PRO A CA 1
ATOM 588 C C . PRO A 1 81 ? -18.651 -9.213 24.039 1.00 86.50 81 PRO A C 1
ATOM 590 O O . PRO A 1 81 ? -19.219 -10.282 23.819 1.00 86.50 81 PRO A O 1
ATOM 593 N N . GLY A 1 82 ? -17.671 -9.120 24.943 1.00 84.12 82 GLY A N 1
ATOM 594 C CA . GLY A 1 82 ? -17.179 -10.251 25.742 1.00 84.12 82 GLY A CA 1
ATOM 595 C C . GLY A 1 82 ? -16.071 -11.089 25.088 1.00 84.12 82 GLY A C 1
ATOM 596 O O . GLY A 1 82 ? -15.381 -11.824 25.792 1.00 84.12 82 GLY A O 1
ATOM 597 N N . ARG A 1 83 ? -15.798 -10.937 23.782 1.00 89.50 83 ARG A N 1
ATOM 598 C CA . ARG A 1 83 ? -14.731 -11.671 23.070 1.00 89.50 83 ARG A CA 1
ATOM 599 C C . ARG A 1 83 ? -13.488 -10.813 22.822 1.00 89.50 83 ARG A C 1
ATOM 601 O O . ARG A 1 83 ? -13.066 -10.610 21.686 1.00 89.50 83 ARG A O 1
ATOM 608 N N . ARG A 1 84 ? -12.850 -10.350 23.903 1.00 88.06 84 ARG A N 1
ATOM 609 C CA . ARG A 1 84 ? -11.669 -9.454 23.848 1.00 88.06 84 ARG A CA 1
ATOM 610 C C . ARG A 1 84 ? -10.514 -9.992 22.992 1.00 88.06 84 ARG A C 1
ATOM 612 O O . ARG A 1 84 ? -9.808 -9.205 22.372 1.00 88.06 84 ARG A O 1
ATOM 619 N N . LEU A 1 85 ? -10.351 -11.316 22.916 1.00 92.50 85 LEU A N 1
ATOM 620 C CA . LEU A 1 85 ? -9.332 -11.948 22.072 1.00 92.50 85 LEU A CA 1
ATOM 621 C C . LEU A 1 85 ? -9.535 -11.666 20.576 1.00 92.50 85 LEU A C 1
ATOM 623 O O . LEU A 1 85 ? -8.553 -11.463 19.873 1.00 92.50 85 LEU A O 1
ATOM 627 N N . LEU A 1 86 ? -10.779 -11.602 20.086 1.00 91.25 86 LEU A N 1
ATOM 628 C CA . LEU A 1 86 ? -11.047 -11.313 18.671 1.00 91.25 86 LEU A CA 1
ATOM 629 C C . LEU A 1 86 ? -10.655 -9.880 18.313 1.00 91.25 86 LEU A C 1
ATOM 631 O O . LEU A 1 86 ? -9.993 -9.658 17.303 1.00 91.25 86 LEU A O 1
ATOM 635 N N . ALA A 1 87 ? -11.007 -8.922 19.172 1.00 89.38 87 ALA A N 1
ATOM 636 C CA . ALA A 1 87 ? -10.605 -7.530 19.006 1.00 89.38 87 ALA A CA 1
ATOM 637 C C . ALA A 1 87 ? -9.077 -7.387 19.018 1.00 89.38 87 ALA A C 1
ATOM 639 O O . ALA A 1 87 ? -8.506 -6.746 18.134 1.00 89.38 87 ALA A O 1
ATOM 640 N N . PHE A 1 88 ? -8.412 -8.052 19.968 1.00 89.75 88 PHE A N 1
ATOM 641 C CA . PHE A 1 88 ? -6.956 -8.076 20.077 1.00 89.75 88 PHE A CA 1
ATOM 642 C C . PHE A 1 88 ? -6.291 -8.634 18.813 1.00 89.75 88 PHE A C 1
ATOM 644 O O . PHE A 1 88 ? -5.415 -7.984 18.246 1.00 89.75 88 PHE A O 1
ATOM 651 N N . LEU A 1 89 ? -6.742 -9.798 18.333 1.00 94.12 89 LEU A N 1
ATOM 652 C CA . LEU A 1 89 ? -6.229 -10.409 17.106 1.00 94.12 89 LEU A CA 1
ATOM 653 C C . LEU A 1 89 ? -6.454 -9.509 15.888 1.00 94.12 89 LEU A C 1
ATOM 655 O O . LEU A 1 89 ? -5.531 -9.322 15.103 1.00 94.12 89 LEU A O 1
ATOM 659 N N . ALA A 1 90 ? -7.634 -8.899 15.754 1.00 91.75 90 ALA A N 1
ATOM 660 C CA . ALA A 1 90 ? -7.916 -7.964 14.667 1.00 91.75 90 ALA A CA 1
ATOM 661 C C . ALA A 1 90 ? -6.975 -6.747 14.688 1.00 91.75 90 ALA A C 1
ATOM 663 O O . ALA A 1 90 ? -6.488 -6.322 13.641 1.00 91.75 90 ALA A O 1
ATOM 664 N N . GLY A 1 91 ? -6.673 -6.214 15.877 1.00 91.19 91 GLY A N 1
ATOM 665 C CA . GLY A 1 91 ? -5.690 -5.143 16.048 1.00 91.19 91 GLY A CA 1
ATOM 666 C C . GLY A 1 91 ? -4.282 -5.555 15.610 1.00 91.19 91 GLY A C 1
ATOM 667 O O . GLY A 1 91 ? -3.627 -4.814 14.880 1.00 91.19 91 GLY A O 1
ATOM 668 N N . TRP A 1 92 ? -3.834 -6.753 15.992 1.00 93.38 92 TRP A N 1
ATOM 669 C CA . TRP A 1 92 ? -2.527 -7.276 15.581 1.00 93.38 92 TRP A CA 1
ATOM 670 C C . TRP A 1 92 ? -2.441 -7.586 14.090 1.00 93.38 92 TRP A C 1
ATOM 672 O O . TRP A 1 92 ? -1.425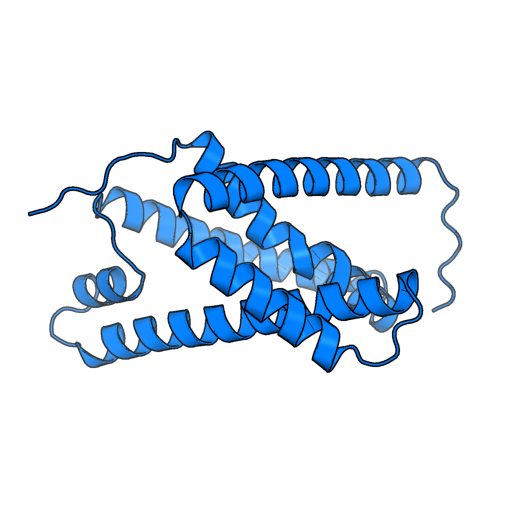 -7.283 13.470 1.00 93.38 92 TRP A O 1
ATOM 682 N N . LEU A 1 93 ? -3.499 -8.139 13.494 1.00 94.25 93 LEU A N 1
ATOM 683 C CA . LEU A 1 93 ? -3.564 -8.362 12.049 1.00 94.25 93 LEU A CA 1
ATOM 684 C C . LEU A 1 93 ? -3.447 -7.043 11.284 1.00 94.25 93 LEU A C 1
ATOM 686 O O . LEU A 1 93 ? -2.706 -6.971 10.307 1.00 94.25 93 LEU A O 1
ATOM 690 N N . LEU A 1 94 ? -4.112 -5.988 11.762 1.00 92.00 94 LEU A N 1
ATOM 691 C CA . LEU A 1 94 ? -3.986 -4.655 11.179 1.00 92.00 94 LEU A CA 1
ATOM 692 C C . LEU A 1 94 ? -2.555 -4.113 11.315 1.00 92.00 94 LEU A C 1
ATOM 694 O O . LEU A 1 94 ? -2.009 -3.582 10.350 1.00 92.00 94 LEU A O 1
ATOM 698 N N . PHE A 1 95 ? -1.932 -4.281 12.486 1.00 93.00 95 PHE A N 1
ATOM 699 C CA . PHE A 1 95 ? -0.554 -3.854 12.728 1.00 93.00 95 PHE A CA 1
ATOM 700 C C . PHE A 1 95 ? 0.438 -4.564 11.798 1.00 93.00 95 PHE A C 1
ATOM 702 O O . PHE A 1 95 ? 1.181 -3.905 11.071 1.00 93.00 95 PHE A O 1
ATOM 709 N N . PHE A 1 96 ? 0.423 -5.899 11.764 1.00 95.12 96 PHE A N 1
ATOM 710 C CA . PHE A 1 96 ? 1.312 -6.674 10.897 1.00 95.12 96 PHE A CA 1
ATOM 711 C C . PHE A 1 96 ? 1.026 -6.436 9.413 1.00 95.12 96 PHE A C 1
ATOM 713 O O . PHE A 1 96 ? 1.965 -6.369 8.621 1.00 95.12 96 PHE A O 1
ATOM 720 N N . GLY A 1 97 ? -0.242 -6.238 9.040 1.00 92.81 97 GLY A N 1
ATOM 721 C CA . GLY A 1 97 ? -0.624 -5.833 7.689 1.00 92.81 97 GLY A CA 1
ATOM 722 C C . GLY A 1 97 ? -0.002 -4.492 7.294 1.00 92.81 97 GLY A C 1
ATOM 723 O O . GLY A 1 97 ? 0.566 -4.377 6.210 1.00 92.81 97 GLY A O 1
ATOM 724 N N . GLY A 1 98 ? -0.019 -3.508 8.197 1.00 91.31 98 GLY A N 1
ATOM 725 C CA . GLY A 1 98 ? 0.650 -2.220 8.000 1.00 91.31 98 GLY A CA 1
ATOM 726 C C . GLY A 1 98 ? 2.168 -2.355 7.845 1.00 91.31 98 GLY A C 1
ATOM 727 O O . GLY A 1 98 ? 2.744 -1.764 6.933 1.00 91.31 98 GLY A O 1
ATOM 728 N N . VAL A 1 99 ? 2.814 -3.183 8.675 1.00 93.75 99 VAL A N 1
ATOM 729 C CA . VAL A 1 99 ? 4.260 -3.464 8.580 1.00 93.75 99 VAL A CA 1
ATOM 730 C C . VAL A 1 99 ? 4.612 -4.115 7.238 1.00 93.75 99 VAL A C 1
ATOM 732 O O . VAL A 1 99 ? 5.540 -3.671 6.561 1.00 93.75 99 VAL A O 1
ATOM 735 N N . ALA A 1 100 ? 3.855 -5.133 6.819 1.00 92.38 100 ALA A N 1
ATOM 736 C CA . ALA A 1 100 ? 4.054 -5.805 5.537 1.00 92.38 100 ALA A CA 1
ATOM 737 C C . ALA A 1 100 ? 3.814 -4.857 4.348 1.00 92.38 100 ALA A C 1
ATOM 739 O O . ALA A 1 100 ? 4.573 -4.878 3.375 1.00 92.38 100 ALA A O 1
ATOM 740 N N . GLY A 1 101 ? 2.803 -3.989 4.442 1.00 90.12 101 GLY A N 1
ATOM 741 C CA . GLY A 1 101 ? 2.521 -2.953 3.450 1.00 90.12 101 GLY A CA 1
ATOM 742 C C . GLY A 1 101 ? 3.671 -1.955 3.311 1.00 90.12 101 GLY A C 1
ATOM 743 O O . GLY A 1 101 ? 4.158 -1.731 2.202 1.00 90.12 101 GLY A O 1
ATOM 744 N N . ALA A 1 102 ? 4.175 -1.425 4.429 1.00 91.12 102 ALA A N 1
ATOM 745 C CA . ALA A 1 102 ? 5.311 -0.504 4.441 1.00 91.12 102 ALA A CA 1
ATOM 746 C C . ALA A 1 102 ? 6.582 -1.145 3.857 1.00 91.12 102 ALA A C 1
ATOM 748 O O . ALA A 1 102 ? 7.268 -0.529 3.041 1.00 91.12 102 ALA A O 1
ATOM 749 N N . ALA A 1 103 ? 6.866 -2.402 4.213 1.00 91.69 103 ALA A N 1
ATOM 750 C CA . ALA A 1 103 ? 7.992 -3.149 3.655 1.00 91.69 103 ALA A CA 1
ATOM 751 C C . ALA A 1 103 ? 7.851 -3.353 2.137 1.00 91.69 103 ALA A C 1
ATOM 753 O O . ALA A 1 103 ? 8.808 -3.140 1.391 1.00 91.69 103 ALA A O 1
ATOM 754 N N . THR A 1 104 ? 6.652 -3.709 1.667 1.00 90.06 104 THR A N 1
ATOM 755 C CA . THR A 1 104 ? 6.367 -3.903 0.237 1.00 90.06 104 THR A CA 1
ATOM 756 C C . THR A 1 104 ? 6.544 -2.605 -0.549 1.00 90.06 104 THR A C 1
ATOM 7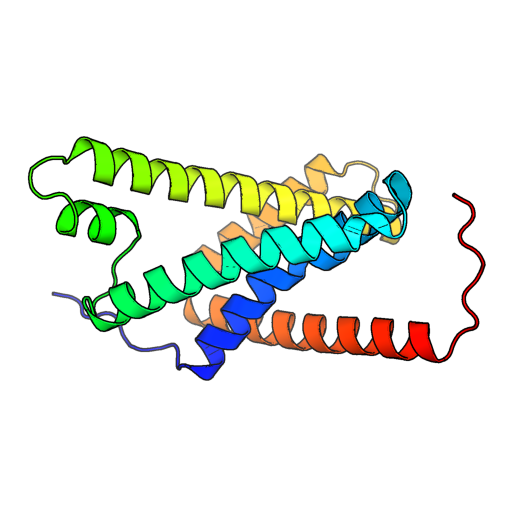58 O O . THR A 1 104 ? 7.184 -2.606 -1.601 1.00 90.06 104 THR A O 1
ATOM 761 N N . ALA A 1 105 ? 6.051 -1.481 -0.020 1.00 89.81 105 ALA A N 1
ATOM 762 C CA . ALA A 1 105 ? 6.228 -0.170 -0.635 1.00 89.81 105 ALA A CA 1
ATOM 763 C C . ALA A 1 105 ? 7.704 0.253 -0.688 1.00 89.81 105 ALA A C 1
ATOM 765 O O . ALA A 1 105 ? 8.181 0.689 -1.737 1.00 89.81 105 ALA A O 1
ATOM 766 N N . ALA A 1 106 ? 8.454 0.056 0.401 1.00 92.94 106 ALA A N 1
ATOM 767 C CA . ALA A 1 106 ? 9.875 0.389 0.456 1.00 92.94 106 ALA A CA 1
ATOM 768 C C . ALA A 1 106 ? 10.717 -0.449 -0.521 1.00 92.94 106 ALA A C 1
ATOM 770 O O . ALA A 1 106 ? 11.608 0.083 -1.184 1.00 92.94 106 ALA A O 1
ATOM 771 N N . LEU A 1 107 ? 10.412 -1.744 -0.662 1.00 91.81 107 LEU A N 1
ATOM 772 C CA . LEU A 1 107 ? 11.048 -2.617 -1.653 1.00 91.81 107 LEU A CA 1
ATOM 773 C C . LEU A 1 107 ? 10.683 -2.219 -3.088 1.00 91.81 107 LEU A C 1
ATOM 775 O O . LEU A 1 107 ? 11.547 -2.225 -3.967 1.00 91.81 107 LEU A O 1
ATOM 779 N N . GLY A 1 108 ? 9.425 -1.836 -3.319 1.00 90.50 108 GLY A N 1
ATOM 780 C CA . GLY A 1 108 ? 8.965 -1.287 -4.592 1.00 90.50 108 GLY A CA 1
ATOM 781 C C . GLY A 1 108 ? 9.755 -0.045 -5.000 1.00 90.50 108 GLY A C 1
ATOM 782 O O . GLY A 1 108 ? 10.311 0.005 -6.099 1.00 90.50 108 GLY A O 1
ATOM 783 N N . PHE A 1 109 ? 9.886 0.914 -4.079 1.00 91.69 109 PHE A N 1
ATOM 784 C CA . PHE A 1 109 ? 10.715 2.103 -4.262 1.00 91.69 109 PHE A CA 1
ATOM 785 C C . PHE A 1 109 ? 12.174 1.742 -4.547 1.00 91.69 109 PHE A C 1
ATOM 787 O O . PHE A 1 109 ? 12.737 2.214 -5.534 1.00 91.69 109 PHE A O 1
ATOM 794 N N . ALA A 1 110 ? 12.781 0.881 -3.725 1.00 93.12 110 ALA A N 1
ATOM 795 C CA . ALA A 1 110 ? 14.177 0.491 -3.884 1.00 93.12 110 ALA A CA 1
ATOM 796 C C . ALA A 1 110 ? 14.450 -0.119 -5.266 1.00 93.12 110 ALA A C 1
ATOM 798 O O . ALA A 1 110 ? 15.457 0.198 -5.894 1.00 93.12 110 ALA A O 1
ATOM 799 N N . GLY A 1 111 ? 13.523 -0.930 -5.787 1.00 90.25 111 GLY A N 1
ATOM 800 C CA . GLY A 1 111 ? 13.631 -1.502 -7.127 1.00 90.25 111 GLY A CA 1
ATOM 801 C C . GLY A 1 111 ? 13.660 -0.456 -8.247 1.00 90.25 111 GLY A C 1
ATOM 802 O O . GLY A 1 111 ? 14.364 -0.641 -9.242 1.00 90.25 111 GLY A O 1
ATOM 803 N N . TYR A 1 112 ? 12.925 0.650 -8.118 1.00 90.19 112 TYR A N 1
ATOM 804 C CA . TYR A 1 112 ? 13.024 1.769 -9.063 1.00 90.19 112 TYR A CA 1
ATOM 805 C C . TYR A 1 112 ? 14.275 2.609 -8.833 1.00 90.19 112 TYR A C 1
ATOM 807 O O . TYR A 1 112 ? 14.995 2.902 -9.785 1.00 90.19 112 TYR A O 1
ATOM 815 N N . PHE A 1 113 ? 14.567 2.941 -7.577 1.00 93.06 113 PHE A N 1
ATOM 816 C CA . PHE A 1 113 ? 15.708 3.767 -7.202 1.00 93.06 113 PHE A CA 1
ATOM 817 C C . PHE A 1 113 ? 17.033 3.158 -7.674 1.00 93.06 113 PHE A C 1
ATOM 819 O O . PHE A 1 113 ? 17.817 3.834 -8.338 1.00 93.06 113 PHE A O 1
ATOM 826 N N . CYS A 1 114 ? 17.259 1.867 -7.415 1.00 93.12 114 CYS A N 1
ATOM 827 C CA . CYS A 1 114 ? 18.455 1.149 -7.855 1.00 93.12 114 CYS A CA 1
ATOM 828 C C . CYS A 1 114 ? 18.591 1.122 -9.383 1.00 93.12 114 CYS A C 1
ATOM 830 O O . CYS A 1 114 ? 19.689 1.308 -9.900 1.00 93.12 114 CYS A O 1
ATOM 832 N N . ARG A 1 115 ? 17.483 0.949 -10.119 1.00 90.50 115 ARG A N 1
ATOM 833 C CA . ARG A 1 115 ? 17.495 0.956 -11.593 1.00 90.50 115 ARG A CA 1
ATOM 834 C C . ARG A 1 115 ? 17.806 2.330 -12.182 1.00 90.50 115 ARG A C 1
ATOM 836 O O . ARG A 1 115 ? 18.474 2.398 -13.204 1.00 90.50 115 ARG A O 1
ATOM 843 N N . LEU A 1 116 ? 17.336 3.403 -11.550 1.00 92.12 116 LEU A N 1
ATOM 844 C CA . LEU A 1 116 ? 17.555 4.775 -12.019 1.00 92.12 116 LEU A CA 1
ATOM 845 C C . LEU A 1 116 ? 18.945 5.313 -11.662 1.00 92.12 116 LEU A C 1
ATOM 847 O O . LEU A 1 116 ? 19.537 6.050 -12.441 1.00 92.12 116 LEU A O 1
ATOM 851 N N . THR A 1 117 ? 19.457 4.964 -10.482 1.00 92.06 117 THR A N 1
ATOM 852 C CA . THR A 1 117 ? 20.710 5.523 -9.941 1.00 92.06 117 THR A CA 1
ATOM 853 C C . THR A 1 117 ? 21.923 4.616 -10.131 1.00 92.06 117 THR A C 1
ATOM 855 O O . THR A 1 117 ? 23.049 5.053 -9.913 1.00 92.06 117 THR A O 1
ATOM 858 N N . GLY A 1 118 ? 21.714 3.349 -10.499 1.00 89.19 118 GLY A N 1
ATOM 859 C CA . GLY A 1 118 ? 22.770 2.336 -10.555 1.00 89.19 118 GLY A CA 1
ATOM 860 C C . GLY A 1 118 ? 23.223 1.828 -9.181 1.00 89.19 118 GLY A C 1
ATOM 861 O O . GLY A 1 118 ? 24.204 1.094 -9.097 1.00 89.19 118 GLY A O 1
ATOM 862 N N . PHE A 1 119 ? 22.538 2.202 -8.096 1.00 88.44 119 PHE A N 1
ATOM 863 C CA . PHE A 1 119 ? 22.888 1.758 -6.749 1.00 88.44 119 PHE A CA 1
ATOM 864 C C . PHE A 1 119 ? 22.607 0.260 -6.557 1.00 88.44 119 PHE A C 1
ATOM 866 O O . PHE A 1 119 ? 21.495 -0.207 -6.791 1.00 88.44 119 PHE A O 1
ATOM 873 N N . THR A 1 120 ? 23.596 -0.503 -6.087 1.00 85.81 120 THR A N 1
ATOM 874 C CA . THR A 1 120 ? 23.562 -1.978 -6.154 1.00 85.81 120 THR A CA 1
ATOM 875 C C . THR A 1 120 ? 22.823 -2.660 -4.997 1.00 85.81 120 THR A C 1
ATOM 877 O O . THR A 1 120 ? 22.570 -3.8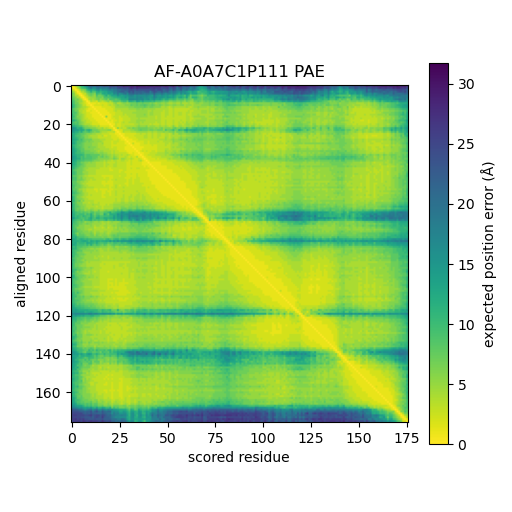58 -5.074 1.00 85.81 120 THR A O 1
ATOM 880 N N . SER A 1 121 ? 22.461 -1.949 -3.919 1.00 91.75 121 SER A N 1
ATOM 881 C CA . SER A 1 121 ? 21.834 -2.563 -2.732 1.00 91.75 121 SER A CA 1
ATOM 882 C C . SER A 1 121 ? 20.386 -2.103 -2.506 1.00 91.75 121 SER A C 1
ATOM 884 O O . SER A 1 121 ? 20.160 -1.120 -1.793 1.00 91.75 121 SER A O 1
ATOM 886 N N . PRO A 1 122 ? 19.384 -2.838 -3.035 1.00 89.50 122 PRO A N 1
ATOM 887 C CA . PRO A 1 122 ? 17.969 -2.539 -2.815 1.00 89.50 122 PRO A CA 1
ATOM 888 C C . PRO A 1 122 ? 17.564 -2.556 -1.340 1.00 89.50 122 PRO A C 1
ATOM 890 O O . PRO A 1 122 ? 16.748 -1.746 -0.909 1.00 89.50 122 PRO A O 1
ATOM 893 N N . VAL A 1 123 ? 18.152 -3.454 -0.543 1.00 93.25 123 VAL A N 1
ATOM 894 C CA . VAL A 1 123 ? 17.842 -3.557 0.891 1.00 93.25 123 VAL A CA 1
ATOM 895 C C . VAL A 1 123 ? 18.255 -2.281 1.618 1.00 93.25 123 VAL A C 1
ATOM 897 O O . VAL A 1 123 ? 17.476 -1.746 2.404 1.00 93.25 123 VAL A O 1
ATOM 900 N N . LEU A 1 124 ? 19.445 -1.752 1.321 1.00 93.75 124 LEU A N 1
ATOM 901 C CA . LEU A 1 124 ? 19.916 -0.519 1.946 1.00 93.75 124 LEU A CA 1
ATOM 902 C C . LEU A 1 124 ? 19.048 0.678 1.532 1.00 93.75 124 LEU A C 1
ATOM 904 O O . LEU A 1 124 ? 18.693 1.487 2.384 1.00 93.75 124 LEU A O 1
ATOM 908 N N . SER A 1 125 ? 18.648 0.764 0.258 1.00 93.75 125 SER A N 1
ATOM 909 C CA . SER A 1 125 ? 17.738 1.811 -0.226 1.00 93.75 125 SER A CA 1
ATOM 910 C C . SER A 1 125 ? 16.361 1.748 0.442 1.00 93.75 125 SER A C 1
ATOM 912 O O . SER A 1 125 ? 15.826 2.785 0.829 1.00 93.75 125 SER A O 1
ATOM 914 N N . ALA A 1 126 ? 15.802 0.548 0.626 1.00 94.00 126 ALA A N 1
ATOM 915 C CA . ALA A 1 126 ? 14.528 0.359 1.319 1.00 94.00 126 ALA A CA 1
ATOM 916 C C . ALA A 1 126 ? 14.623 0.760 2.800 1.00 94.00 126 ALA A C 1
ATOM 918 O O . ALA A 1 126 ? 13.769 1.496 3.294 1.00 94.00 126 ALA A O 1
ATOM 919 N N . LEU A 1 127 ? 15.679 0.331 3.503 1.00 95.38 127 LEU A N 1
ATOM 920 C CA . LEU A 1 127 ? 15.908 0.695 4.905 1.00 95.38 127 LEU A CA 1
ATOM 921 C C . LEU A 1 127 ? 16.147 2.198 5.078 1.00 95.38 127 LEU A C 1
ATOM 923 O O . LEU A 1 127 ? 15.605 2.796 6.005 1.00 95.38 127 LEU A O 1
ATOM 927 N N . ALA A 1 128 ? 16.911 2.817 4.177 1.00 94.06 128 ALA A N 1
ATOM 928 C CA . ALA A 1 128 ? 17.146 4.257 4.185 1.00 94.06 128 ALA A CA 1
ATOM 929 C C . ALA A 1 128 ? 15.840 5.038 3.987 1.00 94.06 128 ALA A C 1
ATOM 931 O O . ALA A 1 128 ? 15.581 5.989 4.726 1.00 94.06 128 ALA A O 1
ATOM 932 N N . LEU A 1 129 ? 14.987 4.605 3.049 1.00 93.12 129 LEU A N 1
ATOM 933 C CA . LEU A 1 129 ? 13.670 5.207 2.850 1.00 93.12 129 LEU A CA 1
ATOM 934 C C . LEU A 1 129 ? 12.799 5.064 4.106 1.00 93.12 129 LEU A C 1
ATOM 936 O O . LEU A 1 129 ? 12.218 6.048 4.555 1.00 93.12 129 LEU A O 1
ATOM 940 N N . LEU A 1 130 ? 12.721 3.868 4.698 1.00 94.38 130 LEU A N 1
ATOM 941 C CA . LEU A 1 130 ? 11.938 3.644 5.916 1.00 94.38 130 LEU A CA 1
ATOM 942 C C . LEU A 1 130 ? 12.434 4.509 7.079 1.00 94.38 130 LEU A C 1
ATOM 944 O O . LEU A 1 130 ? 11.617 5.111 7.775 1.00 94.38 130 LEU A O 1
ATOM 948 N N . ALA A 1 131 ? 13.750 4.617 7.271 1.00 94.00 131 ALA A N 1
ATOM 949 C CA . ALA A 1 131 ? 14.340 5.471 8.298 1.00 94.00 131 ALA A CA 1
ATOM 950 C C . ALA A 1 131 ? 13.987 6.951 8.072 1.00 94.00 131 ALA A C 1
ATOM 952 O O . ALA A 1 131 ? 13.557 7.629 9.006 1.00 94.00 131 ALA A O 1
ATOM 953 N N . LEU A 1 132 ? 14.089 7.428 6.827 1.00 91.31 132 LEU A N 1
ATOM 954 C CA . LEU A 1 132 ? 13.732 8.795 6.449 1.00 91.31 132 LEU A CA 1
ATOM 955 C C . LEU A 1 132 ? 12.247 9.087 6.702 1.00 91.31 132 LEU A C 1
ATOM 957 O O . LEU A 1 132 ? 11.916 10.070 7.361 1.00 91.31 132 LEU A O 1
ATOM 961 N N . LEU A 1 133 ? 11.348 8.226 6.217 1.00 88.50 133 LEU A N 1
ATOM 962 C CA . LEU A 1 133 ? 9.905 8.402 6.397 1.00 88.50 133 LEU A CA 1
ATOM 963 C C . LEU A 1 133 ? 9.498 8.295 7.871 1.00 88.50 133 LEU A C 1
ATOM 965 O O . LEU A 1 133 ? 8.600 9.011 8.310 1.00 88.50 133 LEU A O 1
ATOM 969 N N . THR A 1 134 ? 10.167 7.449 8.654 1.00 89.69 134 THR A N 1
ATOM 970 C CA . THR A 1 134 ? 9.939 7.356 10.105 1.00 89.69 134 THR A CA 1
ATOM 971 C C . THR A 1 134 ? 10.344 8.656 10.801 1.00 89.69 134 THR A C 1
ATOM 973 O O . THR A 1 134 ? 9.567 9.194 11.588 1.00 89.69 134 THR A O 1
ATOM 976 N N . ALA A 1 135 ? 11.509 9.216 10.460 1.00 88.56 135 ALA A N 1
ATOM 977 C CA . ALA A 1 135 ? 11.961 10.497 11.000 1.00 88.56 135 ALA A CA 1
ATOM 978 C C . ALA A 1 135 ? 11.019 11.654 10.620 1.00 88.56 135 ALA A C 1
ATOM 980 O O . ALA A 1 135 ? 10.685 12.480 11.468 1.00 88.56 135 ALA A O 1
ATOM 981 N N . LEU A 1 136 ? 10.529 11.681 9.375 1.00 83.38 136 LEU A N 1
ATOM 982 C CA . LEU A 1 136 ? 9.545 12.671 8.923 1.00 83.38 136 LEU A CA 1
ATOM 983 C C . LEU A 1 136 ? 8.217 12.555 9.682 1.00 83.38 136 LEU A C 1
ATOM 985 O O . LEU A 1 136 ? 7.651 13.569 10.086 1.00 83.38 136 LEU A O 1
ATOM 989 N N . ASN A 1 137 ? 7.742 11.332 9.935 1.00 82.69 137 ASN A N 1
ATOM 990 C CA . ASN A 1 137 ? 6.519 11.117 10.710 1.00 82.69 137 ASN A CA 1
ATOM 991 C C . ASN A 1 137 ? 6.655 11.561 12.175 1.00 82.69 137 ASN A C 1
ATOM 993 O O . ASN A 1 137 ? 5.666 12.002 12.758 1.00 82.69 137 ASN A O 1
ATOM 997 N N . TRP A 1 138 ? 7.856 11.505 12.762 1.00 83.19 138 TRP A N 1
ATOM 998 C CA . TRP A 1 138 ? 8.103 12.077 14.091 1.00 83.19 138 TRP A CA 1
ATOM 999 C C . TRP A 1 138 ? 8.090 13.608 14.117 1.00 83.19 138 TRP A C 1
ATOM 1001 O O . TRP A 1 138 ? 7.774 14.179 15.158 1.00 83.19 138 TRP A O 1
ATOM 1011 N N . TRP A 1 139 ? 8.408 14.274 13.005 1.00 79.88 139 TRP A N 1
ATOM 1012 C CA . TRP A 1 139 ? 8.490 15.736 12.953 1.00 79.88 139 TRP A CA 1
ATOM 1013 C C . TRP A 1 139 ? 7.106 16.402 12.957 1.00 79.88 139 TRP A C 1
ATOM 1015 O O . TRP A 1 139 ? 6.899 17.395 13.653 1.00 79.88 139 TRP A O 1
ATOM 1025 N N . GLY A 1 140 ? 6.134 15.871 12.213 1.00 70.75 140 GLY A N 1
ATOM 1026 C CA . GLY A 1 140 ? 4.806 16.484 12.150 1.00 70.75 140 GLY A CA 1
ATOM 1027 C C . GLY A 1 140 ? 3.815 15.728 11.271 1.00 70.75 140 GLY A C 1
ATOM 1028 O O . GLY A 1 140 ? 4.020 15.550 10.072 1.00 70.75 140 GLY A O 1
ATOM 1029 N N . ILE A 1 141 ? 2.691 15.317 11.866 1.00 67.75 141 ILE A N 1
ATOM 1030 C CA . ILE A 1 141 ? 1.626 14.558 11.184 1.00 67.75 141 ILE A CA 1
ATOM 1031 C C . ILE A 1 141 ? 0.898 15.420 10.136 1.00 67.75 141 ILE A C 1
ATOM 1033 O O . ILE A 1 141 ? 0.467 14.904 9.105 1.00 67.75 141 ILE A O 1
ATOM 1037 N N . LYS A 1 142 ? 0.765 16.734 10.367 1.00 68.38 142 LYS A N 1
ATOM 1038 C CA . LYS A 1 142 ? 0.022 17.641 9.476 1.00 68.38 142 LYS A CA 1
ATOM 1039 C C . LYS A 1 142 ? 0.764 17.886 8.159 1.00 68.38 142 LYS A C 1
ATOM 1041 O O . LYS A 1 142 ? 0.172 17.808 7.080 1.00 68.38 142 LYS A O 1
ATOM 1046 N N . GLU A 1 143 ? 2.066 18.118 8.246 1.00 71.88 143 GLU A N 1
ATOM 1047 C CA . GLU A 1 143 ? 2.971 18.241 7.107 1.00 71.88 143 GLU A CA 1
ATOM 1048 C C . GLU A 1 143 ? 3.068 16.910 6.348 1.00 71.88 143 GLU A C 1
ATOM 1050 O O . GLU A 1 143 ? 2.947 16.899 5.123 1.00 71.88 143 GLU A O 1
ATOM 1055 N N . SER A 1 144 ? 3.174 15.782 7.067 1.00 72.31 144 SER A N 1
ATOM 1056 C CA . SER A 1 144 ? 3.185 1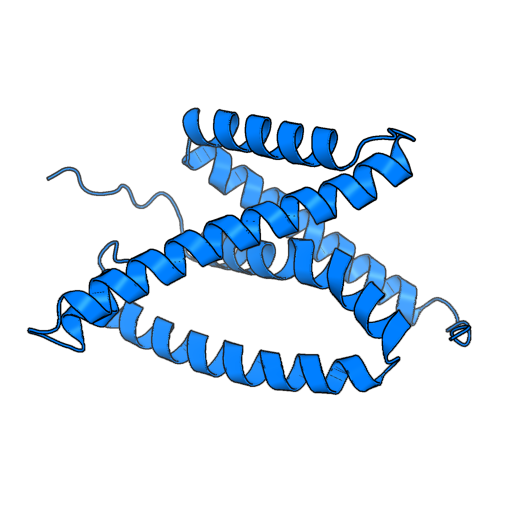4.430 6.482 1.00 72.31 144 SER A CA 1
ATOM 1057 C C . SER A 1 144 ? 1.920 14.137 5.661 1.00 72.31 144 SER A C 1
ATOM 1059 O O . SER A 1 144 ? 1.994 13.670 4.520 1.00 72.31 144 SER A O 1
ATOM 1061 N N . ALA A 1 145 ? 0.745 14.489 6.190 1.00 68.44 145 ALA A N 1
ATOM 1062 C CA . ALA A 1 145 ? -0.518 14.285 5.489 1.00 68.44 145 ALA A CA 1
ATOM 1063 C C . ALA A 1 145 ? -0.657 15.181 4.244 1.00 68.44 145 ALA A C 1
ATOM 1065 O O . ALA A 1 145 ? -1.155 14.734 3.209 1.00 68.44 145 ALA A O 1
ATOM 1066 N N . SER A 1 146 ? -0.171 16.423 4.316 1.00 73.62 146 SER A N 1
ATOM 1067 C CA . SER A 1 146 ? -0.196 17.357 3.181 1.00 73.62 146 SER A CA 1
ATOM 1068 C C . SER A 1 146 ? 0.735 16.901 2.052 1.00 73.62 146 SER A C 1
ATOM 1070 O O . SER A 1 146 ? 0.337 16.892 0.887 1.00 73.62 146 SER A O 1
ATOM 1072 N N . LEU A 1 147 ? 1.946 16.445 2.389 1.00 78.00 147 LEU A N 1
ATOM 1073 C CA . LEU A 1 147 ? 2.889 15.864 1.428 1.00 78.00 147 LEU A CA 1
ATOM 1074 C C . LEU A 1 147 ? 2.320 14.609 0.761 1.00 78.00 147 LEU A C 1
ATOM 1076 O O . LEU A 1 147 ? 2.413 14.462 -0.455 1.00 78.00 147 LEU A O 1
ATOM 1080 N N . SER A 1 148 ? 1.667 13.743 1.538 1.00 78.62 148 SER A N 1
ATOM 1081 C CA . SER A 1 148 ? 1.047 12.522 1.014 1.00 78.62 148 SER A CA 1
ATOM 1082 C C . SER A 1 148 ? -0.058 12.825 -0.007 1.00 78.62 148 SER A C 1
ATOM 1084 O O . SER A 1 148 ? -0.171 12.138 -1.023 1.00 78.62 148 SER A O 1
ATOM 1086 N N . ALA A 1 149 ? -0.845 13.883 0.212 1.00 79.62 149 ALA A N 1
ATOM 1087 C CA . ALA A 1 149 ? -1.864 14.317 -0.744 1.00 79.62 149 ALA A CA 1
ATOM 1088 C C . ALA A 1 149 ? -1.250 14.844 -2.054 1.00 79.62 149 ALA A C 1
ATOM 1090 O O . ALA A 1 149 ? -1.750 14.531 -3.134 1.00 79.62 149 ALA A O 1
ATOM 1091 N N . ILE A 1 150 ? -0.143 15.593 -1.973 1.00 85.12 150 ILE A N 1
ATOM 1092 C CA . ILE A 1 150 ? 0.591 16.075 -3.155 1.00 85.12 150 ILE A CA 1
ATOM 1093 C C . ILE A 1 150 ? 1.167 14.897 -3.944 1.00 85.12 150 ILE A C 1
ATOM 1095 O O . ILE A 1 150 ? 0.987 14.833 -5.158 1.00 85.12 150 ILE A O 1
ATOM 1099 N N . PHE A 1 151 ? 1.816 13.944 -3.268 1.00 85.56 151 PHE A N 1
ATOM 1100 C CA . PHE A 1 151 ? 2.344 12.745 -3.921 1.00 85.56 151 PHE A CA 1
ATOM 1101 C C . PHE A 1 151 ? 1.243 11.939 -4.595 1.00 85.56 151 PHE A C 1
ATOM 1103 O O . PHE A 1 151 ? 1.403 11.570 -5.752 1.00 85.56 151 PHE A O 1
ATOM 1110 N N . THR A 1 152 ? 0.089 11.787 -3.945 1.00 87.19 152 THR A N 1
ATOM 1111 C CA . THR A 1 152 ? -1.058 11.129 -4.576 1.00 87.19 152 THR A CA 1
ATOM 1112 C C . THR A 1 152 ? -1.501 11.853 -5.845 1.00 87.19 152 THR A C 1
ATOM 1114 O O . THR A 1 152 ? -1.784 11.218 -6.856 1.00 87.19 152 THR A O 1
ATOM 1117 N N . ALA A 1 153 ? -1.581 13.186 -5.820 1.00 87.12 153 ALA A N 1
ATOM 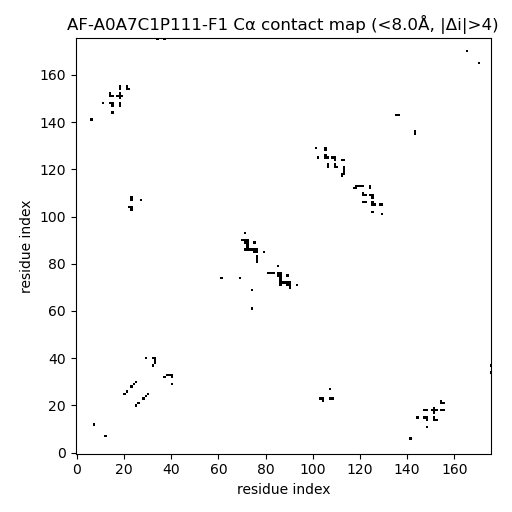1118 C CA . ALA A 1 153 ? -1.974 13.944 -7.003 1.00 87.12 153 ALA A CA 1
ATOM 1119 C C . ALA A 1 153 ? -0.983 13.725 -8.160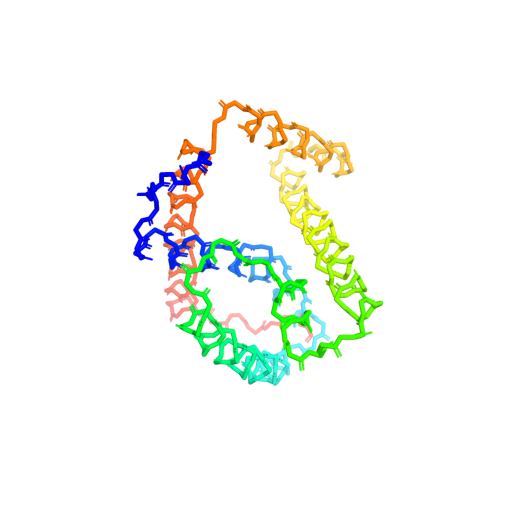 1.00 87.12 153 ALA A C 1
ATOM 1121 O O . ALA A 1 153 ? -1.403 13.521 -9.299 1.00 87.12 153 ALA A O 1
ATOM 1122 N N . ILE A 1 154 ? 0.319 13.706 -7.861 1.00 89.81 154 ILE A N 1
ATOM 1123 C CA . ILE A 1 154 ? 1.377 13.417 -8.837 1.00 89.81 154 ILE A CA 1
ATOM 1124 C C . ILE A 1 154 ? 1.254 11.983 -9.373 1.00 89.81 154 ILE A C 1
ATOM 1126 O O . ILE A 1 154 ? 1.336 11.788 -10.583 1.00 89.81 154 ILE A O 1
ATOM 1130 N N . GLU A 1 155 ? 1.016 10.996 -8.507 1.00 89.12 155 GLU A N 1
ATOM 1131 C CA . GLU A 1 155 ? 0.788 9.596 -8.891 1.00 89.12 155 GLU A CA 1
ATOM 1132 C C . GLU A 1 155 ? -0.432 9.469 -9.810 1.00 89.12 155 GLU A C 1
ATOM 1134 O O . GLU A 1 155 ? -0.329 8.931 -10.909 1.00 89.12 155 GLU A O 1
ATOM 1139 N N . CYS A 1 156 ? -1.573 10.047 -9.435 1.00 90.38 156 CYS A N 1
ATOM 1140 C CA . CYS A 1 156 ? -2.774 10.057 -10.270 1.00 90.38 156 CYS A CA 1
ATOM 1141 C C . CYS A 1 156 ? -2.501 10.655 -11.659 1.00 90.38 156 CYS A C 1
ATOM 1143 O O . CYS A 1 156 ? -2.887 10.070 -12.671 1.00 90.38 156 CYS A O 1
ATOM 1145 N N . LEU A 1 157 ? -1.808 11.797 -11.725 1.00 91.50 157 LEU A N 1
ATOM 1146 C CA . LEU A 1 157 ? -1.448 12.438 -12.994 1.00 91.50 157 LEU A CA 1
ATOM 1147 C C . LEU A 1 157 ? -0.487 11.577 -13.822 1.00 91.50 157 LEU A C 1
ATOM 1149 O O . LEU A 1 157 ? -0.671 11.440 -15.031 1.00 91.50 157 LEU A O 1
ATOM 1153 N N . GLY A 1 158 ? 0.508 10.965 -13.181 1.00 90.88 158 GLY A N 1
ATOM 1154 C CA . GLY A 1 158 ? 1.438 10.047 -13.832 1.00 90.88 158 GLY A CA 1
ATOM 1155 C C . GLY A 1 158 ? 0.727 8.824 -14.407 1.00 90.88 158 GLY A C 1
ATOM 1156 O O . GLY A 1 158 ? 1.014 8.418 -15.531 1.00 90.88 158 GLY A O 1
ATOM 1157 N N . LEU A 1 159 ? -0.239 8.258 -13.680 1.00 91.31 159 LEU A N 1
ATOM 1158 C CA . LEU A 1 159 ? -1.036 7.130 -14.156 1.00 91.31 159 LEU A CA 1
ATOM 1159 C C . LEU A 1 159 ? -1.905 7.516 -15.358 1.00 91.31 159 LEU A C 1
ATOM 1161 O O . LEU A 1 159 ? -1.935 6.788 -16.348 1.00 91.31 159 LEU A O 1
ATOM 1165 N N . LEU A 1 160 ? -2.564 8.677 -15.310 1.00 92.81 160 LEU A N 1
ATOM 1166 C CA . LEU A 1 160 ? -3.338 9.198 -16.442 1.00 92.81 160 LEU A CA 1
ATOM 1167 C C . LEU A 1 160 ? -2.462 9.409 -17.680 1.00 92.81 160 LEU A C 1
ATOM 1169 O O . LEU A 1 160 ? -2.883 9.082 -18.788 1.00 92.81 160 LEU A O 1
ATOM 1173 N N . LEU A 1 161 ? -1.233 9.898 -17.497 1.00 92.75 161 LEU A N 1
ATOM 1174 C CA . LEU A 1 161 ? -0.261 10.035 -18.579 1.00 92.75 161 LEU A CA 1
ATOM 1175 C C . LEU A 1 161 ? 0.120 8.672 -19.172 1.00 92.75 161 LEU A C 1
ATOM 1177 O O . LEU A 1 161 ? 0.121 8.527 -20.392 1.00 92.75 161 LEU A O 1
ATOM 1181 N N . VAL A 1 162 ? 0.386 7.661 -18.339 1.00 89.50 162 VAL A N 1
ATOM 1182 C CA . VAL A 1 162 ? 0.670 6.292 -18.808 1.00 89.50 162 VAL A CA 1
ATOM 1183 C C . VAL A 1 162 ? -0.507 5.730 -19.611 1.00 89.50 162 VAL A C 1
ATOM 1185 O O . VAL A 1 162 ? -0.289 5.175 -20.686 1.00 89.50 162 VAL A O 1
ATOM 1188 N N . ILE A 1 163 ? -1.744 5.920 -19.143 1.00 90.75 163 ILE A N 1
ATOM 1189 C CA . ILE A 1 163 ? -2.956 5.490 -19.860 1.00 90.75 163 ILE A CA 1
ATOM 1190 C C . ILE A 1 163 ? -3.075 6.215 -21.207 1.00 90.75 163 ILE A C 1
ATOM 1192 O O . ILE A 1 163 ? -3.294 5.573 -22.230 1.00 90.75 163 ILE A O 1
ATOM 1196 N N . ALA A 1 164 ? -2.893 7.538 -21.234 1.00 93.06 164 ALA A N 1
ATOM 1197 C CA . ALA A 1 164 ? -2.969 8.320 -22.466 1.00 93.06 164 ALA A CA 1
ATOM 1198 C C . ALA A 1 164 ? -1.914 7.873 -23.491 1.00 93.06 164 ALA A C 1
ATOM 1200 O O . ALA A 1 164 ? -2.235 7.670 -24.660 1.00 93.06 164 ALA A O 1
ATOM 1201 N N . LEU A 1 165 ? -0.670 7.657 -23.053 1.00 91.38 165 LEU A N 1
ATOM 1202 C CA . LEU A 1 165 ? 0.401 7.150 -23.912 1.00 91.38 165 LEU A CA 1
ATOM 1203 C C . LEU A 1 165 ? 0.097 5.745 -24.436 1.00 91.38 165 LEU A C 1
ATOM 1205 O O . LEU A 1 165 ? 0.346 5.482 -25.609 1.00 91.38 165 LEU A O 1
ATOM 1209 N N . ALA A 1 166 ? -0.469 4.868 -23.605 1.00 87.56 166 ALA A N 1
ATOM 1210 C CA . ALA A 1 166 ? -0.856 3.520 -24.013 1.00 87.56 166 ALA A CA 1
ATOM 1211 C C . ALA A 1 166 ? -1.959 3.508 -25.088 1.00 87.56 166 ALA A C 1
ATOM 1213 O O . ALA A 1 166 ? -1.989 2.598 -25.907 1.00 87.56 166 ALA A O 1
ATOM 1214 N N . LEU A 1 167 ? -2.845 4.511 -25.107 1.00 89.62 167 LEU A N 1
ATOM 1215 C CA . LEU A 1 167 ? -3.887 4.651 -26.133 1.00 89.62 167 LEU A CA 1
ATOM 1216 C C . LEU A 1 167 ? -3.366 5.257 -27.447 1.00 89.62 167 LEU A C 1
ATOM 1218 O O . LEU A 1 167 ? -3.925 4.984 -28.506 1.00 89.62 167 LEU A O 1
ATOM 1222 N N . ILE A 1 168 ? -2.334 6.105 -27.380 1.00 91.31 168 ILE A N 1
ATOM 1223 C CA . ILE A 1 168 ? -1.768 6.806 -28.545 1.00 91.31 168 ILE A CA 1
ATOM 1224 C C . ILE A 1 168 ? -0.711 5.951 -29.251 1.00 91.31 168 ILE A C 1
ATOM 1226 O O . ILE A 1 168 ? -0.628 5.950 -30.480 1.00 91.31 168 ILE A O 1
ATOM 1230 N N . LEU A 1 169 ? 0.138 5.267 -28.483 1.00 87.69 169 LEU A N 1
ATOM 1231 C CA . LEU A 1 169 ? 1.221 4.464 -29.032 1.00 87.69 169 LEU A CA 1
ATOM 1232 C C . LEU A 1 169 ? 0.682 3.124 -29.546 1.00 87.69 169 LEU A C 1
ATOM 1234 O O . LEU A 1 169 ? -0.155 2.507 -28.887 1.00 87.69 169 LEU A O 1
ATOM 1238 N N . PRO A 1 170 ? 1.167 2.636 -30.703 1.00 76.75 170 PRO A N 1
ATOM 1239 C CA . PRO A 1 170 ? 0.768 1.332 -31.205 1.00 76.75 170 PRO A CA 1
ATOM 1240 C C . PRO A 1 170 ? 1.152 0.258 -30.187 1.00 76.75 170 PRO A C 1
ATOM 1242 O O . PRO A 1 170 ? 2.299 0.197 -29.736 1.00 76.75 170 PRO A O 1
ATOM 1245 N N . VAL A 1 171 ? 0.182 -0.589 -29.839 1.00 70.38 171 VAL A N 1
ATOM 1246 C CA . VAL A 1 171 ? 0.388 -1.731 -28.949 1.00 70.38 171 VAL A CA 1
ATOM 1247 C C . VAL A 1 171 ? 1.431 -2.634 -29.599 1.00 70.38 171 VAL A C 1
ATOM 1249 O O . VAL A 1 171 ? 1.153 -3.316 -30.586 1.00 70.38 171 VAL A O 1
ATOM 1252 N N . ARG A 1 172 ? 2.661 -2.615 -29.075 1.00 66.12 172 ARG A N 1
ATOM 1253 C CA . ARG A 1 172 ? 3.639 -3.653 -29.401 1.00 66.12 172 ARG A CA 1
ATOM 1254 C C . ARG A 1 172 ? 3.041 -4.962 -28.914 1.00 66.12 172 ARG A C 1
ATOM 1256 O O . ARG A 1 172 ? 2.655 -5.031 -27.748 1.00 66.12 172 ARG A O 1
ATOM 1263 N N . GLN A 1 173 ? 2.941 -5.954 -29.802 1.00 59.75 173 GLN A N 1
ATOM 1264 C CA . GLN A 1 173 ? 2.599 -7.307 -29.377 1.00 59.75 173 GLN A CA 1
ATOM 1265 C C . GLN A 1 173 ? 3.546 -7.658 -28.233 1.00 59.75 173 GLN A C 1
ATOM 1267 O O . GLN A 1 173 ? 4.760 -7.511 -28.396 1.00 59.75 173 GLN A O 1
ATOM 1272 N N . PRO A 1 174 ? 3.010 -7.956 -27.050 1.00 60.97 174 PRO A N 1
ATOM 1273 C CA . PRO A 1 174 ? 3.868 -8.183 -25.918 1.00 60.97 174 PRO A CA 1
ATOM 1274 C C . PRO A 1 174 ? 4.644 -9.484 -26.153 1.00 60.97 174 PRO A C 1
ATOM 1276 O O . PRO A 1 174 ? 4.048 -10.515 -26.448 1.00 60.97 174 PRO A O 1
ATOM 1279 N N . ASP A 1 175 ? 5.974 -9.404 -26.068 1.00 54.19 175 ASP A N 1
ATOM 1280 C CA . ASP A 1 175 ? 6.885 -10.546 -26.206 1.00 54.19 175 ASP A CA 1
ATOM 1281 C C . ASP A 1 175 ? 6.862 -11.391 -24.915 1.00 54.19 175 ASP A C 1
ATOM 1283 O O . ASP A 1 175 ? 7.857 -11.460 -24.185 1.00 54.19 175 ASP A O 1
ATOM 1287 N N . TYR A 1 176 ? 5.703 -11.968 -24.589 1.00 58.88 176 TYR A N 1
ATOM 1288 C CA . TYR A 1 176 ? 5.542 -12.985 -23.547 1.00 58.88 176 TYR A CA 1
ATOM 1289 C C . TYR A 1 176 ? 4.978 -14.288 -24.113 1.00 58.88 176 TYR A C 1
ATOM 1291 O O . TYR A 1 176 ? 4.161 -14.234 -25.061 1.00 58.88 176 TYR A O 1
#

Foldseek 3Di:
DDADPPLDDPVLVVLLVLLLCLQLPVQPPLVVVCVVPNPCVVVVVVVVVVVVVVVVVVVVVLCVVDVGPDDQLVSQCVVDPPCNVRSVVRVVVVVVVVVVSLLSNLLSVLVVVCVVPVPDDSPVSSVVVVVVLVVVCVVDPSVVSVVSSVVSVVSVVVVVVVVVCCVVDPDDPDPD

Mean predicted aligned error: 6.74 Å

Secondary structure (DSSP, 8-state):
--PPP----HHHHHHHHHHHHHHHIIIIIIHHHHHHHGGGHHHHHHHHHHHHHHHHHHHHHHHHH--SS--HHHHHHHHSTT-HHHHHHHHHHHHHHHHHHHHHHHHHHHHHHHHHH--S-HHHHHHHHHHHHHHHHHH-HHHHHHHHHHHHHHHHHHHHHHHHHHHHS--PPP--

Sequence (176 aa):
MPELKRELGLGYATLFGVGLILGAGVYVLIGRAAGMVGDAVWASVAFSGLIAVSTAFSFAELAGMFPYASSTHRYVAEAFPGRRLLAFLAGWLLFFGGVAGAATAALGFAGYFCRLTGFTSPVLSALALLALLTALNWWGIKESASLSAIFTAIECLGLLLVIALALILPVRQPDY

InterPro domains:
  IPR002293 Amino acid/polyamine transporter I [PF13520] (13-172)
  IPR050367 Amino acid-polyamine-organocation superfamily [PTHR42770] (3-168)

Organism: Thermofilum pendens (NCBI:txid2269)